Protein AF-A0A8T5VFN6-F1 (afdb_monomer_lite)

pLDDT: mean 82.87, std 18.95, range [33.78, 97.12]

Structure (mmCIF, N/CA/C/O backbone):
data_AF-A0A8T5VFN6-F1
#
_entry.id   AF-A0A8T5VFN6-F1
#
loop_
_atom_site.group_PDB
_atom_site.id
_atom_site.type_symbol
_atom_site.label_atom_id
_atom_site.label_alt_id
_atom_site.label_comp_id
_atom_site.label_asym_id
_atom_site.label_entity_id
_atom_site.label_seq_id
_atom_site.pdbx_PDB_ins_code
_atom_site.Cartn_x
_atom_site.Cartn_y
_atom_site.Cartn_z
_atom_site.occupancy
_atom_site.B_iso_or_equiv
_atom_site.auth_seq_id
_atom_site.auth_comp_id
_atom_site.auth_asym_id
_ato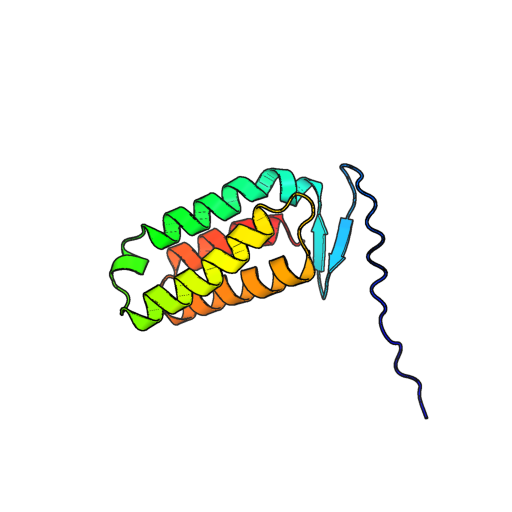m_site.auth_atom_id
_atom_site.pdbx_PDB_model_num
ATOM 1 N N . MET A 1 1 ? 19.011 -38.441 -5.224 1.00 38.22 1 MET A N 1
ATOM 2 C CA . MET A 1 1 ? 18.807 -37.026 -4.846 1.00 38.22 1 MET A CA 1
ATOM 3 C C . MET A 1 1 ? 18.280 -36.288 -6.063 1.00 38.22 1 MET A C 1
ATOM 5 O O . MET A 1 1 ? 19.008 -36.156 -7.039 1.00 38.22 1 MET A O 1
ATOM 9 N N . LYS A 1 2 ? 16.991 -35.930 -6.065 1.00 35.94 2 LYS A N 1
ATOM 10 C CA . LYS A 1 2 ? 16.397 -35.106 -7.124 1.00 35.94 2 LYS A CA 1
ATOM 11 C C . LYS A 1 2 ? 16.874 -33.676 -6.877 1.00 35.94 2 LYS A C 1
ATOM 13 O O . LYS A 1 2 ? 16.654 -33.159 -5.793 1.00 35.94 2 LYS A O 1
ATOM 18 N N . LYS A 1 3 ? 17.613 -33.107 -7.830 1.00 35.41 3 LYS A N 1
ATOM 19 C CA . LYS A 1 3 ? 18.009 -31.699 -7.798 1.00 35.41 3 LYS A CA 1
ATOM 20 C C . LYS A 1 3 ? 16.751 -30.874 -8.043 1.00 35.41 3 LYS A C 1
ATOM 22 O O . LYS A 1 3 ? 16.186 -30.961 -9.132 1.00 35.41 3 LYS A O 1
ATOM 27 N N . ASP A 1 4 ? 16.315 -30.129 -7.039 1.00 37.47 4 ASP A N 1
ATOM 28 C CA . ASP A 1 4 ? 15.321 -29.080 -7.215 1.00 37.47 4 ASP A CA 1
ATOM 29 C C . ASP A 1 4 ? 15.834 -28.098 -8.277 1.00 37.47 4 ASP A C 1
ATOM 31 O O . ASP A 1 4 ? 16.993 -27.666 -8.200 1.00 37.47 4 ASP A O 1
ATOM 35 N N . PRO A 1 5 ? 15.037 -27.759 -9.302 1.00 40.78 5 PRO A N 1
ATOM 36 C CA . PRO A 1 5 ? 15.407 -26.682 -10.192 1.00 40.78 5 PRO A CA 1
ATOM 37 C C . PRO A 1 5 ? 15.357 -25.403 -9.360 1.00 40.78 5 PRO A C 1
ATOM 39 O O . PRO A 1 5 ? 14.287 -24.910 -9.008 1.00 40.78 5 PRO A O 1
ATOM 42 N N . VAL A 1 6 ? 16.534 -24.878 -9.023 1.00 40.56 6 VAL A N 1
ATOM 43 C CA . VAL A 1 6 ? 16.685 -23.487 -8.610 1.00 40.56 6 VAL A CA 1
ATOM 44 C C . VAL A 1 6 ? 16.142 -22.685 -9.780 1.00 40.56 6 VAL A C 1
ATOM 46 O O . VAL A 1 6 ? 16.786 -22.580 -10.825 1.00 40.56 6 VAL A O 1
ATOM 49 N N . VAL A 1 7 ? 14.910 -22.201 -9.639 1.00 38.88 7 VAL A N 1
ATOM 50 C CA . VAL A 1 7 ? 14.321 -21.229 -10.548 1.00 38.88 7 VAL A CA 1
ATOM 51 C C . VAL A 1 7 ? 15.132 -19.957 -10.343 1.00 38.88 7 VAL A C 1
ATOM 53 O O . VAL A 1 7 ? 14.757 -19.063 -9.591 1.00 38.88 7 VAL A O 1
ATOM 56 N N . ASN A 1 8 ? 16.300 -19.902 -10.984 1.00 33.78 8 ASN A N 1
ATOM 57 C CA . ASN A 1 8 ? 16.897 -18.650 -11.386 1.00 33.78 8 ASN A CA 1
ATOM 58 C C . ASN A 1 8 ? 15.855 -18.032 -12.310 1.00 33.78 8 ASN A C 1
ATOM 60 O O . ASN A 1 8 ? 15.814 -18.330 -13.504 1.00 33.78 8 ASN A O 1
ATOM 64 N N . ALA A 1 9 ? 14.969 -17.220 -11.737 1.00 42.56 9 ALA A N 1
ATOM 65 C CA . ALA A 1 9 ? 14.267 -16.202 -12.481 1.00 42.56 9 ALA A CA 1
ATOM 66 C C . ALA A 1 9 ? 15.369 -15.311 -13.052 1.00 42.56 9 ALA A C 1
ATOM 68 O O . ALA A 1 9 ? 15.834 -14.369 -12.415 1.00 42.56 9 ALA A O 1
ATOM 69 N N . VAL A 1 10 ? 15.880 -15.690 -14.223 1.00 39.84 10 VAL A N 1
ATOM 70 C CA . VAL A 1 10 ? 16.675 -14.811 -15.059 1.00 39.84 10 VAL A CA 1
ATOM 71 C C . VAL A 1 10 ? 15.691 -13.722 -15.440 1.00 39.84 10 VAL A C 1
ATOM 73 O O . VAL A 1 10 ? 14.909 -13.871 -16.377 1.00 39.84 10 VAL A O 1
ATOM 76 N N . ILE A 1 11 ? 15.649 -12.665 -14.627 1.00 45.78 11 ILE A N 1
ATOM 77 C CA . ILE A 1 11 ? 14.941 -11.437 -14.948 1.00 45.78 11 ILE A CA 1
ATOM 78 C C . ILE A 1 11 ? 15.725 -10.869 -16.126 1.00 45.78 11 ILE A C 1
ATOM 80 O O . ILE A 1 11 ? 16.684 -10.119 -15.961 1.00 45.78 11 ILE A O 1
ATOM 84 N N . ASN A 1 12 ? 15.380 -11.313 -17.332 1.00 42.09 12 ASN A N 1
ATOM 85 C CA . ASN A 1 12 ? 15.911 -10.775 -18.568 1.00 42.09 12 ASN A CA 1
ATOM 86 C C . ASN A 1 12 ? 15.274 -9.386 -18.720 1.00 42.09 12 ASN A C 1
ATOM 88 O O . ASN A 1 12 ? 14.283 -9.205 -19.424 1.00 42.09 12 ASN A O 1
ATOM 92 N N . GLN A 1 13 ? 15.791 -8.417 -17.957 1.00 43.16 13 GLN A N 1
ATOM 93 C CA . GLN A 1 13 ? 15.385 -7.017 -17.982 1.00 43.16 13 GLN A CA 1
ATOM 94 C C . GLN A 1 13 ? 15.820 -6.420 -19.318 1.00 43.16 13 GLN A C 1
ATOM 96 O O . GLN A 1 13 ? 16.861 -5.776 -19.439 1.00 43.16 13 GLN A O 1
ATOM 101 N N . SER A 1 14 ? 15.029 -6.654 -20.356 1.00 44.06 14 SER A N 1
ATOM 102 C CA . SER A 1 14 ? 15.088 -5.802 -21.528 1.00 44.06 14 SER A CA 1
ATOM 103 C C . SER A 1 14 ? 14.410 -4.491 -21.133 1.00 44.06 14 SER A C 1
ATOM 105 O O . SER A 1 14 ? 13.217 -4.476 -20.869 1.00 44.06 14 SER A O 1
ATOM 107 N N . ASN A 1 15 ? 15.147 -3.381 -21.049 1.00 49.84 15 ASN A N 1
ATOM 108 C CA . ASN A 1 15 ? 14.587 -2.052 -20.739 1.00 49.84 15 ASN A CA 1
ATOM 109 C C . ASN A 1 15 ? 13.849 -1.448 -21.953 1.00 49.84 15 ASN A C 1
ATOM 111 O O . ASN A 1 15 ? 13.983 -0.265 -22.254 1.00 49.84 15 ASN A O 1
ATOM 115 N N . SER A 1 16 ? 13.124 -2.281 -22.700 1.00 49.19 16 SER A N 1
ATOM 116 C CA . SER A 1 16 ? 12.349 -1.870 -23.865 1.00 49.19 16 SER A CA 1
ATOM 117 C C . SER A 1 16 ? 10.935 -1.464 -23.425 1.00 49.19 16 SER A C 1
ATOM 119 O O . SER A 1 16 ? 10.360 -2.160 -22.585 1.00 49.19 16 SER A O 1
ATOM 121 N N . PRO A 1 17 ? 10.326 -0.410 -24.003 1.00 51.91 17 PRO A N 1
ATOM 122 C CA . PRO A 1 17 ? 8.953 0.037 -23.715 1.00 51.91 17 PRO A CA 1
ATOM 123 C C . PRO A 1 17 ? 7.820 -0.995 -23.915 1.00 51.91 17 PRO A C 1
ATOM 125 O O . PRO A 1 17 ? 6.655 -0.641 -23.783 1.00 51.91 17 PRO A O 1
ATOM 128 N N . GLY A 1 18 ? 8.124 -2.258 -24.224 1.00 57.16 18 GLY A N 1
ATOM 129 C CA . GLY A 1 18 ? 7.166 -3.369 -24.281 1.00 57.16 18 GLY A CA 1
ATOM 130 C C . GLY A 1 18 ? 7.618 -4.621 -23.525 1.00 57.16 18 GLY A C 1
ATOM 131 O O . GLY A 1 18 ? 7.058 -5.691 -23.738 1.00 57.16 18 GLY A O 1
ATOM 132 N N . ALA A 1 19 ? 8.657 -4.526 -22.692 1.00 64.88 19 ALA A N 1
ATOM 133 C CA . ALA A 1 19 ? 9.160 -5.678 -21.966 1.00 64.88 19 ALA A CA 1
ATOM 134 C C . ALA A 1 19 ? 8.202 -6.099 -20.849 1.00 64.88 19 ALA A C 1
ATOM 136 O O . ALA A 1 19 ? 7.776 -5.293 -20.015 1.00 64.88 19 ALA A O 1
ATOM 137 N N . VAL A 1 20 ? 7.910 -7.394 -20.842 1.00 69.31 20 VAL A N 1
ATOM 138 C CA . VAL A 1 20 ? 7.188 -8.076 -19.778 1.00 69.31 20 VAL A CA 1
ATOM 139 C C . VAL A 1 20 ? 8.150 -9.003 -19.044 1.00 69.31 20 VAL A C 1
ATOM 141 O O . VAL A 1 20 ? 8.948 -9.700 -19.672 1.00 69.31 20 VAL A O 1
ATOM 144 N N . ALA A 1 21 ? 8.106 -8.989 -17.716 1.00 69.62 21 ALA A N 1
ATOM 145 C CA . ALA A 1 21 ? 8.908 -9.862 -16.866 1.00 69.62 21 ALA A CA 1
ATOM 146 C C . ALA A 1 21 ? 7.993 -10.840 -16.128 1.00 69.62 21 ALA A C 1
ATOM 148 O O . ALA A 1 21 ? 6.967 -10.437 -15.589 1.00 69.62 21 ALA A O 1
ATOM 149 N N . GLN A 1 22 ? 8.356 -12.121 -16.068 1.00 71.38 22 GLN A N 1
ATOM 150 C CA . GLN A 1 22 ? 7.643 -13.079 -15.224 1.00 71.38 22 GLN A CA 1
ATOM 151 C C . GLN A 1 22 ? 8.072 -12.879 -13.764 1.00 71.38 22 GLN A C 1
ATOM 153 O O . GLN A 1 22 ? 9.260 -12.964 -13.450 1.00 71.38 22 GLN A O 1
ATOM 158 N N . VAL A 1 23 ? 7.114 -12.609 -12.874 1.00 69.31 23 VAL A N 1
ATOM 159 C CA . VAL A 1 23 ? 7.355 -12.302 -11.457 1.00 69.31 23 VAL A CA 1
ATOM 160 C C . VAL A 1 23 ? 6.397 -13.122 -10.597 1.00 69.31 23 VAL A C 1
ATOM 162 O O . VAL A 1 23 ? 5.185 -12.894 -10.566 1.00 69.31 23 VAL A O 1
ATOM 165 N N . GLY A 1 24 ? 6.946 -14.120 -9.900 1.00 68.50 24 GLY A N 1
ATOM 166 C CA . GLY A 1 24 ? 6.148 -15.065 -9.120 1.00 68.50 24 GLY A CA 1
ATOM 167 C C . GLY A 1 24 ? 5.128 -15.800 -9.997 1.00 68.50 24 GLY A C 1
ATOM 168 O O . GLY A 1 24 ? 5.504 -16.482 -10.948 1.00 68.50 24 GLY A O 1
ATOM 169 N N . ALA A 1 25 ? 3.842 -15.661 -9.660 1.00 62.22 25 ALA A N 1
ATOM 170 C CA . ALA A 1 25 ? 2.722 -16.271 -10.383 1.00 62.22 25 ALA A CA 1
ATOM 171 C C . ALA A 1 25 ? 2.085 -15.357 -11.453 1.00 62.22 25 ALA A C 1
ATOM 173 O O . ALA A 1 25 ? 1.068 -15.738 -12.024 1.00 62.22 25 ALA A O 1
ATOM 174 N N . GLY A 1 26 ? 2.640 -14.164 -11.702 1.00 69.44 26 GLY A N 1
ATOM 175 C CA . GLY A 1 26 ? 2.099 -13.198 -12.662 1.00 69.44 26 GLY A CA 1
ATOM 176 C C . GLY A 1 26 ? 3.166 -12.578 -13.561 1.00 69.44 26 GLY A C 1
ATOM 177 O O . GLY A 1 26 ? 4.352 -12.911 -13.490 1.00 69.44 26 GLY A O 1
ATOM 178 N N . THR A 1 27 ? 2.730 -11.656 -14.406 1.00 80.44 27 THR A N 1
ATOM 179 C CA . THR A 1 27 ? 3.546 -10.936 -15.379 1.00 80.44 27 THR A CA 1
ATOM 180 C C . THR A 1 27 ? 3.590 -9.459 -15.010 1.00 80.44 27 THR A C 1
ATOM 182 O O . THR A 1 27 ? 2.566 -8.800 -14.853 1.00 80.44 27 THR A O 1
ATOM 185 N N . PHE A 1 28 ? 4.789 -8.912 -14.873 1.00 82.31 28 PHE A N 1
ATOM 186 C CA . PHE A 1 28 ? 5.017 -7.486 -14.705 1.00 82.31 28 PHE A CA 1
ATOM 187 C C . PHE A 1 28 ? 5.171 -6.821 -16.071 1.00 82.31 28 PHE A C 1
ATOM 189 O O . PHE A 1 28 ? 5.991 -7.256 -16.881 1.00 82.31 28 PHE A O 1
ATOM 196 N N . SER A 1 29 ? 4.429 -5.742 -16.309 1.00 81.50 29 SER A N 1
ATOM 197 C CA . SER A 1 29 ? 4.553 -4.930 -17.520 1.00 81.50 29 SER A CA 1
ATOM 198 C C . SER A 1 29 ? 5.264 -3.612 -17.215 1.00 81.50 29 SER A C 1
ATOM 200 O O . SER A 1 29 ? 4.748 -2.780 -16.469 1.00 81.50 29 SER A O 1
ATOM 202 N N . GLN A 1 30 ? 6.436 -3.388 -17.823 1.00 81.00 30 GLN A N 1
ATOM 203 C CA . GLN A 1 30 ? 7.206 -2.155 -17.614 1.00 81.00 30 GLN A CA 1
ATOM 204 C C . GLN A 1 30 ? 6.451 -0.917 -18.119 1.00 81.00 30 GLN A C 1
ATOM 206 O O . GLN A 1 30 ? 6.500 0.142 -17.494 1.00 81.00 30 GLN A O 1
ATOM 211 N N . SER A 1 31 ? 5.739 -1.035 -19.240 1.00 83.19 31 SER A N 1
ATOM 212 C CA . SER A 1 31 ? 4.940 0.062 -19.793 1.00 83.19 31 SER A CA 1
ATOM 213 C C . SER A 1 31 ? 3.726 0.376 -18.926 1.00 83.19 31 SER A C 1
ATOM 215 O O . SER A 1 31 ? 3.459 1.550 -18.668 1.00 83.19 31 SER A O 1
ATOM 217 N N . ALA A 1 32 ? 3.038 -0.652 -18.418 1.00 84.44 32 ALA A N 1
ATOM 218 C CA . ALA A 1 32 ? 1.947 -0.460 -17.470 1.00 84.44 32 ALA A CA 1
ATOM 219 C C . ALA A 1 32 ? 2.463 0.176 -16.177 1.00 84.44 32 ALA A C 1
ATOM 221 O O . ALA A 1 32 ? 1.876 1.137 -15.695 1.00 84.44 32 ALA A O 1
ATOM 222 N N . PHE A 1 33 ? 3.602 -0.285 -15.655 1.00 86.81 33 PHE A N 1
ATOM 223 C CA . PHE A 1 33 ? 4.213 0.312 -14.476 1.00 86.81 33 PHE A CA 1
ATOM 224 C C . PHE A 1 33 ? 4.493 1.806 -14.664 1.00 86.81 33 PHE A C 1
ATOM 226 O O . PHE A 1 33 ? 4.024 2.602 -13.863 1.00 86.81 33 PHE A O 1
ATOM 233 N N . VAL A 1 34 ? 5.166 2.215 -15.744 1.00 85.62 34 VAL A N 1
ATOM 234 C CA . VAL A 1 34 ? 5.471 3.639 -15.990 1.00 85.62 34 VAL A CA 1
ATOM 235 C C . VAL A 1 34 ? 4.199 4.490 -16.087 1.00 85.62 34 VAL A C 1
ATOM 237 O O . VAL A 1 34 ? 4.166 5.607 -15.576 1.00 85.62 34 VAL A O 1
ATOM 240 N N . GLN A 1 35 ? 3.133 3.965 -16.696 1.00 86.19 35 GLN A N 1
ATOM 241 C CA . GLN A 1 35 ? 1.848 4.665 -16.797 1.00 86.19 35 GLN A CA 1
ATOM 242 C C . GLN A 1 35 ? 1.098 4.741 -15.461 1.00 86.19 35 GLN A C 1
ATOM 244 O O . GLN A 1 35 ? 0.372 5.702 -15.214 1.00 86.19 35 GLN A O 1
ATOM 249 N N . GLN A 1 36 ? 1.237 3.719 -14.617 1.00 89.25 36 GLN A N 1
ATOM 250 C CA . GLN A 1 36 ? 0.457 3.557 -13.392 1.00 89.25 36 GLN A CA 1
ATOM 251 C C . GLN A 1 36 ? 1.230 3.962 -12.127 1.00 89.25 36 GLN A C 1
ATOM 253 O O . GLN A 1 36 ? 0.602 4.109 -11.083 1.00 89.25 36 GLN A O 1
ATOM 258 N N . GLN A 1 37 ? 2.553 4.190 -12.179 1.00 88.56 37 GLN A N 1
ATOM 259 C CA . GLN A 1 37 ? 3.362 4.470 -10.979 1.00 88.56 37 GLN A CA 1
ATOM 260 C C . GLN A 1 37 ? 2.834 5.690 -10.220 1.00 88.56 37 GLN A C 1
ATOM 262 O O . GLN A 1 37 ? 2.746 5.675 -8.996 1.00 88.56 37 GLN A O 1
ATOM 267 N N . HIS A 1 38 ? 2.435 6.735 -10.954 1.00 90.75 38 HIS A N 1
ATOM 268 C CA . HIS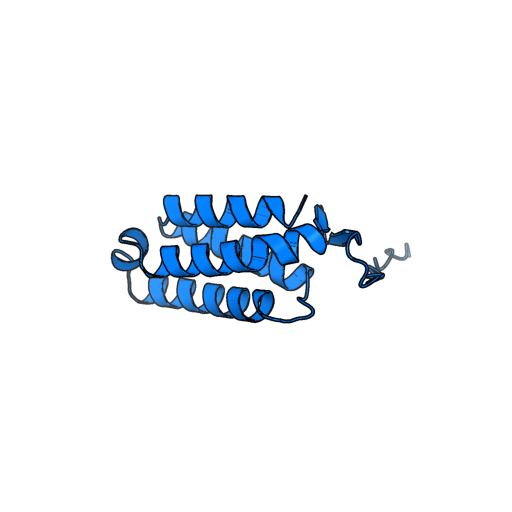 A 1 38 ? 1.908 7.954 -10.354 1.00 90.75 38 HIS A CA 1
ATOM 269 C C . HIS A 1 38 ? 0.557 7.688 -9.690 1.00 90.75 38 HIS A C 1
ATOM 271 O O . HIS A 1 38 ? 0.344 8.119 -8.565 1.00 90.75 38 HIS A O 1
ATOM 277 N N . GLN A 1 39 ? -0.300 6.890 -10.334 1.00 92.50 39 GLN A N 1
ATOM 278 C CA . GLN A 1 39 ? -1.591 6.483 -9.776 1.00 92.50 39 GLN A CA 1
ATOM 279 C C . GLN A 1 39 ? -1.427 5.601 -8.534 1.00 92.50 39 GLN A C 1
ATOM 281 O O . GLN A 1 39 ? -2.235 5.685 -7.616 1.00 92.50 39 GLN A O 1
ATOM 286 N N . LEU A 1 40 ? -0.377 4.773 -8.475 1.00 93.12 40 LEU A N 1
ATOM 287 C CA . LEU A 1 40 ? -0.081 3.958 -7.298 1.00 93.12 40 LEU A CA 1
ATOM 288 C C . LEU A 1 40 ? 0.329 4.842 -6.119 1.00 93.12 40 LEU A C 1
ATOM 290 O O . LEU A 1 40 ? -0.205 4.687 -5.026 1.00 93.12 40 LEU A O 1
ATOM 294 N N . ILE A 1 41 ? 1.249 5.782 -6.350 1.00 94.19 41 ILE A N 1
ATOM 295 C CA . ILE A 1 41 ? 1.698 6.738 -5.331 1.00 94.19 41 ILE A CA 1
ATOM 296 C C . ILE A 1 41 ? 0.521 7.597 -4.853 1.00 94.19 41 ILE A C 1
ATOM 298 O O . ILE A 1 41 ? 0.305 7.716 -3.649 1.00 94.19 41 ILE A O 1
ATOM 302 N N . GLU A 1 42 ? -0.281 8.120 -5.779 1.00 95.38 42 GLU A N 1
ATOM 303 C CA . GLU A 1 42 ? -1.455 8.935 -5.468 1.00 95.38 42 GLU A CA 1
ATOM 304 C C . GLU A 1 42 ? -2.505 8.150 -4.672 1.00 95.38 42 GLU A C 1
ATOM 306 O O . GLU A 1 42 ? -3.022 8.658 -3.681 1.00 95.38 42 GLU A O 1
ATOM 311 N N . ALA A 1 43 ? -2.789 6.896 -5.038 1.00 94.81 43 ALA A N 1
ATOM 312 C CA . ALA A 1 43 ? -3.722 6.050 -4.294 1.00 94.81 43 ALA A CA 1
ATOM 313 C C . ALA A 1 43 ? -3.257 5.810 -2.849 1.00 94.81 43 ALA A C 1
ATOM 315 O O . ALA A 1 43 ? -4.074 5.800 -1.927 1.00 94.81 43 ALA A O 1
ATOM 316 N N . ILE A 1 44 ? -1.948 5.645 -2.636 1.00 95.81 44 ILE A N 1
ATOM 317 C CA . ILE A 1 44 ? -1.366 5.509 -1.296 1.00 95.81 44 ILE A CA 1
ATOM 318 C C . ILE A 1 44 ? -1.485 6.829 -0.523 1.00 95.81 44 ILE A C 1
ATOM 320 O O . ILE A 1 44 ? -1.872 6.820 0.644 1.00 95.81 44 ILE A O 1
ATOM 324 N N . ASP A 1 45 ? -1.217 7.969 -1.158 1.00 96.31 45 ASP A N 1
ATOM 325 C CA . ASP A 1 45 ? -1.357 9.280 -0.516 1.00 96.31 45 ASP A CA 1
ATOM 326 C C . ASP A 1 45 ? -2.815 9.593 -0.157 1.00 96.31 45 ASP A C 1
ATOM 328 O O . ASP A 1 45 ? -3.095 10.078 0.942 1.00 96.31 45 ASP A O 1
ATOM 332 N N . GLN A 1 46 ? -3.766 9.261 -1.029 1.00 95.50 46 GLN A N 1
ATOM 333 C CA . GLN A 1 46 ? -5.194 9.363 -0.730 1.00 95.50 46 GLN A CA 1
ATOM 334 C C . GLN A 1 46 ? -5.590 8.448 0.432 1.00 95.50 46 GLN A C 1
ATOM 336 O O . GLN A 1 46 ? -6.363 8.865 1.293 1.00 95.50 46 GLN A O 1
ATOM 341 N N . ALA A 1 47 ? -5.034 7.235 0.505 1.00 95.44 47 ALA A N 1
ATOM 342 C CA . ALA A 1 47 ? -5.269 6.327 1.621 1.00 95.44 47 ALA A CA 1
ATOM 343 C C . ALA A 1 47 ? -4.778 6.919 2.950 1.00 95.44 47 ALA A C 1
ATOM 345 O O . ALA A 1 47 ? -5.531 6.923 3.920 1.00 95.44 47 ALA A O 1
ATOM 346 N N . ILE A 1 48 ? -3.568 7.483 2.993 1.00 96.12 48 ILE A N 1
ATOM 347 C CA . ILE A 1 48 ? -2.992 8.110 4.199 1.00 96.12 48 ILE A CA 1
ATOM 348 C C . ILE A 1 48 ? -3.803 9.332 4.655 1.00 96.12 48 ILE A C 1
ATOM 350 O O . ILE A 1 48 ? -3.902 9.601 5.851 1.00 96.12 48 ILE A O 1
ATOM 354 N N . ASN A 1 49 ? -4.392 10.071 3.715 1.00 96.25 49 ASN A N 1
ATOM 355 C CA . ASN A 1 49 ? -5.226 11.239 4.005 1.00 96.25 49 ASN A CA 1
ATOM 356 C C . ASN A 1 49 ? -6.719 10.897 4.160 1.00 96.25 49 ASN A C 1
ATOM 358 O O . ASN A 1 49 ? -7.551 11.796 4.292 1.00 96.25 49 ASN A O 1
ATOM 362 N N . SER A 1 50 ? -7.079 9.612 4.120 1.00 95.75 50 SER A N 1
ATOM 363 C CA . SER A 1 50 ? -8.475 9.187 4.164 1.00 95.75 50 SER A CA 1
ATOM 364 C C . SER A 1 50 ? -9.058 9.252 5.583 1.00 95.75 50 SER A C 1
ATOM 366 O O . SER A 1 50 ? -8.343 9.046 6.570 1.00 95.75 50 SER A O 1
ATOM 368 N N . PRO A 1 51 ? -10.385 9.439 5.709 1.00 95.06 51 PRO A N 1
ATOM 369 C CA . PRO A 1 51 ? -11.073 9.267 6.985 1.00 95.06 51 PRO A CA 1
ATOM 370 C C . PRO A 1 51 ? -10.895 7.860 7.572 1.00 95.06 51 PRO A C 1
ATOM 372 O O . PRO A 1 51 ? -10.839 7.720 8.790 1.00 95.06 51 PRO A O 1
ATOM 375 N N . GLU A 1 52 ? -10.773 6.829 6.720 1.00 94.69 52 GLU A N 1
ATOM 376 C CA . GLU A 1 52 ? -10.516 5.450 7.158 1.00 94.69 52 GLU A CA 1
ATOM 377 C C . GLU A 1 52 ? -9.186 5.361 7.916 1.00 94.69 52 GLU A C 1
ATOM 379 O O . GLU A 1 52 ? -9.142 4.789 8.999 1.00 94.69 52 GLU A O 1
ATOM 384 N N . PHE A 1 53 ? -8.126 5.983 7.392 1.00 96.56 53 PHE A N 1
ATOM 385 C CA . PHE A 1 53 ? -6.818 6.030 8.045 1.00 96.56 53 PHE A CA 1
ATOM 386 C C . PHE A 1 53 ? -6.847 6.841 9.344 1.00 96.56 53 PHE A C 1
ATOM 388 O O . PHE A 1 53 ? -6.297 6.420 10.363 1.00 96.56 53 PHE A O 1
ATOM 395 N N . ALA A 1 54 ? -7.520 7.995 9.332 1.00 95.94 54 ALA A N 1
ATOM 396 C CA . ALA A 1 54 ? -7.641 8.851 10.510 1.00 95.94 54 ALA A CA 1
ATOM 397 C C . ALA A 1 54 ? -8.383 8.168 11.675 1.00 95.94 54 ALA A C 1
ATOM 399 O O . ALA A 1 54 ? -8.128 8.497 12.831 1.00 95.94 54 ALA A O 1
ATOM 400 N N . ALA A 1 55 ? -9.270 7.212 11.380 1.00 96.00 55 ALA A N 1
ATOM 401 C CA . ALA A 1 55 ? -10.015 6.441 12.374 1.00 96.00 55 ALA A CA 1
ATOM 402 C C . ALA A 1 55 ? -9.222 5.274 12.999 1.00 96.00 55 ALA A C 1
ATOM 404 O O . ALA A 1 55 ? -9.693 4.669 13.963 1.00 96.00 55 ALA A O 1
ATOM 405 N N . LEU A 1 56 ? -8.044 4.941 12.464 1.00 95.75 56 LEU A N 1
ATOM 406 C CA . LEU A 1 56 ? -7.194 3.867 12.982 1.00 95.75 56 LEU A CA 1
ATOM 407 C C . LEU A 1 56 ? -6.509 4.250 14.296 1.00 95.75 56 LEU A C 1
ATOM 409 O O . LEU A 1 56 ? -6.290 5.427 14.589 1.00 95.75 56 LEU A O 1
ATOM 413 N N . ASN A 1 57 ? -6.096 3.240 15.063 1.00 96.62 57 ASN A N 1
ATOM 414 C CA . ASN A 1 57 ? -5.236 3.477 16.218 1.00 96.62 57 ASN A CA 1
ATOM 415 C C . ASN A 1 57 ? -3.791 3.834 15.782 1.00 96.62 57 ASN A C 1
ATOM 417 O O . ASN A 1 57 ? -3.403 3.541 14.647 1.00 96.62 57 ASN A O 1
ATOM 421 N N . PRO A 1 58 ? -2.974 4.454 16.657 1.00 96.56 58 PRO A N 1
ATOM 422 C CA . PRO A 1 58 ? -1.627 4.904 16.292 1.00 96.56 58 PRO A CA 1
ATOM 423 C C . PRO A 1 58 ? -0.710 3.791 15.766 1.00 96.56 58 PRO A C 1
ATOM 425 O O . PRO A 1 58 ? 0.023 4.011 14.805 1.00 96.56 58 PRO A O 1
ATOM 428 N N . ASP A 1 59 ? -0.789 2.587 16.339 1.00 96.38 59 ASP A N 1
ATOM 429 C CA . ASP A 1 59 ? 0.038 1.450 15.919 1.00 96.38 59 ASP A CA 1
ATOM 430 C C . ASP A 1 59 ? -0.327 0.978 14.501 1.00 96.38 59 ASP A C 1
ATOM 432 O O . ASP A 1 59 ? 0.545 0.688 13.683 1.00 96.38 59 ASP A O 1
ATOM 436 N N . GLN A 1 60 ? -1.621 0.951 14.172 1.00 96.81 60 GLN A N 1
ATOM 437 C CA . GLN A 1 60 ? -2.128 0.634 12.835 1.00 96.81 60 GLN A CA 1
ATOM 438 C C . GLN A 1 60 ? -1.762 1.718 11.820 1.00 96.81 60 GLN A C 1
ATOM 440 O O . GLN A 1 60 ? -1.367 1.395 10.699 1.00 96.81 60 GLN A O 1
ATOM 445 N N . GLN A 1 61 ? -1.861 2.994 12.207 1.00 96.81 61 GLN A N 1
ATOM 446 C CA . GLN A 1 61 ? -1.435 4.113 11.367 1.00 96.81 61 GLN A CA 1
ATOM 447 C C . GLN A 1 61 ? 0.054 4.018 11.039 1.00 96.81 61 GLN A C 1
ATOM 449 O O . GLN A 1 61 ? 0.432 4.166 9.876 1.00 96.81 61 GLN A O 1
ATOM 454 N N . GLN A 1 62 ? 0.891 3.742 12.042 1.00 97.00 62 GLN A N 1
ATOM 455 C CA . GLN A 1 62 ? 2.327 3.585 11.848 1.00 97.00 62 GLN A CA 1
ATOM 456 C C . GLN A 1 62 ? 2.633 2.375 10.962 1.00 97.00 62 GLN A C 1
ATOM 458 O O . GLN A 1 62 ? 3.332 2.523 9.965 1.00 97.00 62 GLN A O 1
ATOM 463 N N . GLY A 1 63 ? 2.038 1.212 11.245 1.00 96.12 63 GLY A N 1
ATOM 464 C CA . GLY A 1 63 ? 2.245 0.007 10.439 1.00 96.12 63 GLY A CA 1
ATOM 465 C C . GLY A 1 63 ? 1.842 0.193 8.973 1.00 96.12 63 GLY A C 1
ATOM 466 O O . GLY A 1 63 ? 2.566 -0.231 8.072 1.00 96.12 63 GLY A O 1
ATOM 467 N N . PHE A 1 64 ? 0.728 0.885 8.710 1.00 97.06 64 PHE A N 1
ATOM 468 C CA . PHE A 1 64 ? 0.319 1.204 7.342 1.00 97.06 64 PHE A CA 1
ATOM 469 C C . PHE A 1 64 ? 1.323 2.152 6.675 1.00 97.06 64 PHE A C 1
ATOM 471 O O . PHE A 1 64 ? 1.701 1.915 5.528 1.00 97.06 64 PHE A O 1
ATOM 478 N N . ARG A 1 65 ? 1.778 3.199 7.383 1.00 97.12 65 ARG A N 1
ATOM 479 C CA . ARG A 1 65 ? 2.772 4.162 6.875 1.00 97.12 65 ARG A CA 1
ATOM 480 C C . ARG A 1 65 ? 4.099 3.494 6.542 1.00 97.12 65 ARG A C 1
ATOM 482 O O . ARG A 1 65 ? 4.604 3.715 5.451 1.00 97.12 65 ARG A O 1
ATOM 489 N N . ASP A 1 66 ? 4.609 2.626 7.409 1.00 97.12 66 ASP A N 1
ATOM 490 C CA . ASP A 1 66 ? 5.883 1.936 7.188 1.00 97.12 66 ASP A CA 1
ATOM 491 C C . ASP A 1 66 ? 5.854 1.110 5.893 1.00 97.12 66 ASP A C 1
ATOM 493 O O . ASP A 1 66 ? 6.774 1.157 5.073 1.00 97.12 66 ASP A O 1
ATOM 497 N N . ILE A 1 67 ? 4.760 0.377 5.668 1.00 96.69 67 ILE A N 1
ATOM 498 C CA . ILE A 1 67 ? 4.566 -0.422 4.454 1.00 96.69 67 ILE A CA 1
ATOM 499 C C . ILE A 1 67 ? 4.391 0.492 3.229 1.00 96.69 67 ILE A C 1
ATOM 501 O O . ILE A 1 67 ? 4.979 0.240 2.172 1.00 96.69 67 ILE A O 1
ATOM 505 N N . ALA A 1 68 ? 3.583 1.546 3.366 1.00 96.25 68 ALA A N 1
ATOM 506 C CA . ALA A 1 68 ? 3.323 2.525 2.318 1.00 96.25 68 ALA A CA 1
ATOM 507 C C . ALA A 1 68 ? 4.607 3.234 1.866 1.00 96.25 68 ALA A C 1
ATOM 509 O O . ALA A 1 68 ? 4.837 3.359 0.665 1.00 96.25 68 ALA A O 1
ATOM 510 N N . ASP A 1 69 ? 5.471 3.632 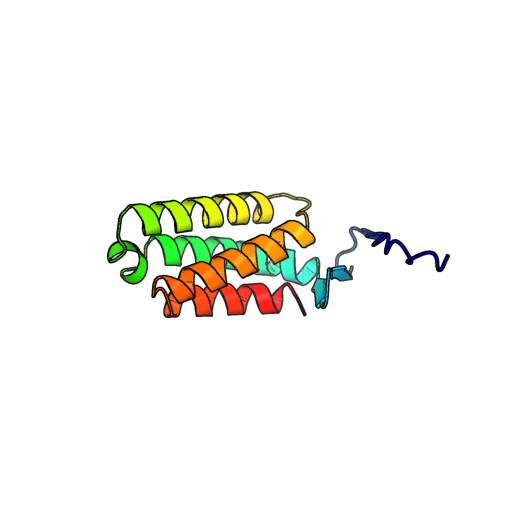2.796 1.00 96.25 69 ASP A N 1
ATOM 511 C CA . ASP A 1 69 ? 6.730 4.316 2.509 1.00 96.25 69 ASP A CA 1
ATOM 512 C C . ASP A 1 69 ? 7.706 3.405 1.763 1.00 96.25 69 ASP A C 1
ATOM 514 O O . ASP A 1 69 ? 8.300 3.822 0.766 1.00 96.25 69 ASP A O 1
ATOM 518 N N . VAL A 1 70 ? 7.815 2.131 2.164 1.00 95.31 70 VAL A N 1
ATOM 519 C CA . VAL A 1 70 ? 8.626 1.142 1.435 1.00 95.31 70 VAL A CA 1
ATOM 520 C C . VAL A 1 70 ? 8.117 0.961 0.006 1.00 95.31 70 VAL A C 1
ATOM 522 O O . VAL A 1 70 ? 8.917 0.924 -0.933 1.00 95.31 70 VAL A O 1
ATOM 525 N N . LEU A 1 71 ? 6.797 0.870 -0.180 1.00 94.31 71 LEU A N 1
ATOM 526 C CA . LEU A 1 71 ? 6.198 0.701 -1.501 1.00 94.31 71 LEU A CA 1
ATOM 527 C C . LEU A 1 71 ? 6.362 1.952 -2.373 1.00 94.31 71 LEU A C 1
ATOM 529 O O . LEU A 1 71 ? 6.710 1.827 -3.545 1.00 94.31 71 LEU A O 1
ATOM 533 N N . LYS A 1 72 ? 6.162 3.150 -1.816 1.00 94.81 72 LYS A N 1
ATOM 534 C CA . LYS A 1 72 ? 6.357 4.426 -2.521 1.00 94.81 72 LYS A CA 1
ATOM 535 C C . LYS A 1 72 ? 7.812 4.637 -2.921 1.00 94.81 72 LYS A C 1
ATOM 537 O O . LYS A 1 72 ? 8.068 5.074 -4.043 1.00 94.81 72 LYS A O 1
ATOM 542 N N . ALA A 1 73 ? 8.759 4.312 -2.041 1.00 93.44 73 ALA A N 1
ATOM 543 C CA . ALA A 1 73 ? 10.185 4.388 -2.343 1.00 93.44 73 ALA A CA 1
ATOM 544 C C . ALA A 1 73 ? 10.549 3.453 -3.506 1.00 93.44 73 ALA A C 1
ATOM 546 O O . ALA A 1 73 ? 11.214 3.869 -4.455 1.00 93.44 73 ALA A O 1
ATOM 547 N N . GLU A 1 74 ? 10.043 2.217 -3.483 1.00 91.94 74 GLU A N 1
ATOM 548 C CA . GLU A 1 74 ? 10.249 1.264 -4.573 1.00 91.94 74 GLU A CA 1
ATOM 549 C C . GLU A 1 74 ? 9.619 1.757 -5.884 1.00 91.94 74 GLU A C 1
ATOM 551 O O . GLU A 1 74 ? 10.281 1.795 -6.918 1.00 91.94 74 GLU A O 1
ATOM 556 N N . ALA A 1 75 ? 8.367 2.221 -5.832 1.00 89.62 75 ALA A N 1
ATOM 557 C CA . ALA A 1 75 ? 7.633 2.723 -6.993 1.00 89.62 75 ALA A CA 1
ATOM 558 C C . ALA A 1 75 ? 8.233 4.006 -7.596 1.00 89.62 75 ALA A C 1
ATOM 560 O O . ALA A 1 75 ? 8.031 4.284 -8.773 1.00 89.62 75 ALA A O 1
ATOM 561 N N . SER A 1 76 ? 8.976 4.785 -6.809 1.00 90.25 76 SER A N 1
ATOM 562 C CA . SER A 1 76 ? 9.650 6.005 -7.277 1.00 90.25 76 SER A CA 1
ATOM 563 C C . SER A 1 76 ? 11.028 5.732 -7.888 1.00 90.25 76 SER A C 1
ATOM 565 O O . SER A 1 76 ? 11.676 6.644 -8.403 1.00 90.25 76 SER A O 1
ATOM 567 N N . THR A 1 77 ? 11.510 4.490 -7.820 1.00 86.62 77 THR A N 1
ATOM 568 C CA . THR A 1 77 ? 12.828 4.123 -8.334 1.00 86.62 77 THR A CA 1
ATOM 569 C C . THR A 1 77 ? 12.771 3.953 -9.852 1.00 86.62 77 THR A C 1
ATOM 571 O O . THR A 1 77 ? 11.871 3.312 -10.383 1.00 86.62 77 THR A O 1
ATOM 574 N N . ALA A 1 78 ? 13.770 4.472 -10.577 1.00 74.88 78 ALA A N 1
ATOM 575 C CA . ALA A 1 78 ? 13.828 4.373 -12.044 1.00 74.88 78 ALA A CA 1
ATOM 576 C C . ALA A 1 78 ? 13.869 2.920 -12.569 1.00 74.88 78 ALA A C 1
ATOM 578 O O . ALA A 1 78 ? 13.522 2.657 -13.719 1.00 74.88 78 ALA A O 1
ATOM 579 N N . LYS A 1 79 ? 14.324 1.986 -11.728 1.00 80.00 79 LYS A N 1
ATOM 580 C CA . LYS A 1 79 ? 14.348 0.540 -11.967 1.00 80.00 79 LYS A CA 1
ATOM 581 C C . LYS A 1 79 ? 13.794 -0.164 -10.726 1.00 80.00 79 LYS A C 1
ATOM 583 O O . LYS A 1 79 ? 14.592 -0.556 -9.876 1.00 80.00 79 LYS A O 1
ATOM 588 N N . PRO A 1 80 ? 12.466 -0.269 -10.580 1.00 83.81 80 PRO A N 1
ATOM 589 C CA . PRO A 1 80 ? 11.885 -0.934 -9.425 1.00 83.81 80 PRO A CA 1
ATOM 590 C C . PRO A 1 80 ? 12.248 -2.424 -9.428 1.00 83.81 80 PRO A C 1
ATOM 592 O O . PRO A 1 80 ? 12.238 -3.096 -10.466 1.00 83.81 80 PRO A O 1
ATOM 595 N N . ASP A 1 81 ? 12.513 -2.968 -8.250 1.00 88.56 81 ASP A N 1
ATOM 596 C CA . ASP A 1 81 ? 12.480 -4.398 -8.005 1.00 88.56 81 ASP A CA 1
ATOM 597 C C . ASP A 1 81 ? 11.021 -4.859 -8.049 1.00 88.56 81 ASP A C 1
ATOM 599 O O . ASP A 1 81 ? 10.229 -4.681 -7.122 1.00 88.56 81 ASP A O 1
ATOM 603 N N . THR A 1 82 ? 10.667 -5.470 -9.175 1.00 87.81 82 THR A N 1
ATOM 604 C CA . THR A 1 82 ? 9.315 -5.965 -9.451 1.00 87.81 82 THR A CA 1
ATOM 605 C C . THR A 1 82 ? 8.803 -6.962 -8.405 1.00 87.81 82 THR A C 1
ATOM 607 O O . THR A 1 82 ? 7.621 -6.929 -8.061 1.00 87.81 82 THR A O 1
ATOM 610 N N . GLY A 1 83 ? 9.674 -7.814 -7.851 1.00 88.44 83 GLY A N 1
ATOM 611 C CA . GLY A 1 83 ? 9.303 -8.792 -6.830 1.00 88.44 83 GLY A CA 1
ATOM 612 C C . GLY A 1 83 ? 9.049 -8.122 -5.485 1.00 88.44 83 GLY A C 1
ATOM 613 O O . GLY A 1 83 ? 8.082 -8.447 -4.789 1.00 88.44 83 GLY A O 1
ATOM 614 N N . LYS A 1 84 ? 9.870 -7.127 -5.143 1.00 90.69 84 LYS A N 1
ATOM 615 C CA . LYS A 1 84 ? 9.672 -6.289 -3.960 1.00 90.69 84 LYS A CA 1
ATOM 616 C C . LYS A 1 84 ? 8.389 -5.465 -4.077 1.00 90.69 84 LYS A C 1
ATOM 618 O O . LYS A 1 84 ? 7.603 -5.450 -3.131 1.00 90.69 84 LYS A O 1
ATOM 623 N N . LEU A 1 85 ? 8.130 -4.864 -5.236 1.00 90.81 85 LEU A N 1
ATOM 624 C CA . LEU A 1 85 ? 6.935 -4.065 -5.496 1.00 90.81 85 LEU A CA 1
ATOM 625 C C . LEU A 1 85 ? 5.657 -4.914 -5.423 1.00 90.81 85 LEU A C 1
ATOM 627 O O . LEU A 1 85 ? 4.691 -4.513 -4.775 1.00 90.81 85 LEU A O 1
ATOM 631 N N . GLN A 1 86 ? 5.671 -6.128 -5.984 1.00 90.62 86 GLN A N 1
ATOM 632 C CA . GLN A 1 86 ? 4.551 -7.067 -5.871 1.00 90.62 86 GLN A CA 1
ATOM 633 C C . GLN A 1 86 ? 4.312 -7.493 -4.419 1.00 90.62 86 GLN A C 1
ATOM 635 O O . GLN A 1 86 ? 3.177 -7.485 -3.939 1.00 90.62 86 GLN A O 1
ATOM 640 N N . ARG A 1 87 ? 5.385 -7.867 -3.708 1.00 92.06 87 ARG A N 1
ATOM 641 C CA . ARG A 1 87 ? 5.311 -8.332 -2.321 1.00 92.06 87 ARG A CA 1
ATOM 642 C C . ARG A 1 87 ? 4.755 -7.247 -1.409 1.00 92.06 87 ARG A C 1
ATOM 644 O O . ARG A 1 87 ? 3.778 -7.503 -0.716 1.00 92.06 87 ARG A O 1
ATOM 651 N N . TRP A 1 88 ? 5.348 -6.056 -1.416 1.00 95.19 88 TRP A N 1
ATOM 652 C CA . TRP A 1 88 ? 4.907 -4.960 -0.553 1.00 95.19 88 TRP A CA 1
ATOM 653 C C . TRP A 1 88 ? 3.560 -4.385 -0.980 1.00 95.19 88 TRP A C 1
ATOM 655 O O . TRP A 1 88 ? 2.766 -4.047 -0.110 1.00 95.19 88 TRP A O 1
ATOM 665 N N . GLY A 1 89 ? 3.247 -4.373 -2.280 1.00 94.19 89 GLY A N 1
ATOM 666 C CA . GLY A 1 89 ? 1.913 -4.038 -2.777 1.00 94.19 89 GLY A CA 1
ATOM 667 C C . GLY A 1 89 ? 0.838 -4.960 -2.206 1.00 94.19 89 GLY A C 1
ATOM 668 O O . GLY A 1 89 ? -0.148 -4.491 -1.641 1.00 94.19 89 GLY A O 1
ATOM 669 N N . LYS A 1 90 ? 1.057 -6.279 -2.269 1.00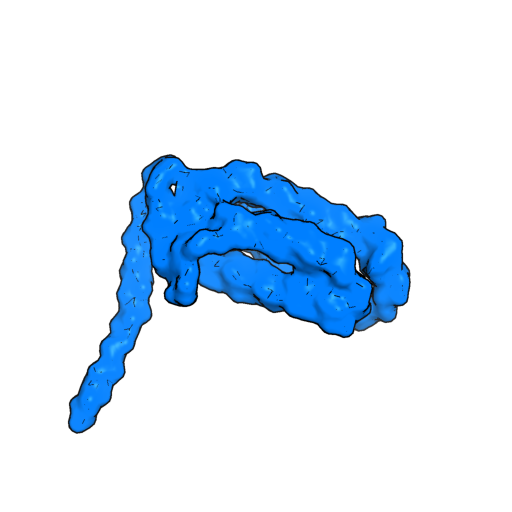 94.50 90 LYS A N 1
ATOM 670 C CA . LYS A 1 90 ? 0.150 -7.261 -1.663 1.00 94.50 90 LYS A CA 1
ATOM 671 C C . LYS A 1 90 ? 0.064 -7.093 -0.146 1.00 94.50 90 LYS A C 1
ATOM 673 O O . LYS A 1 90 ? -1.039 -7.086 0.388 1.00 94.50 90 LYS A O 1
ATOM 678 N N . THR A 1 91 ? 1.202 -6.937 0.534 1.00 96.25 91 THR A N 1
ATOM 679 C CA . THR A 1 91 ? 1.241 -6.717 1.987 1.00 96.25 91 THR A CA 1
ATOM 680 C C . THR A 1 91 ? 0.432 -5.485 2.386 1.00 96.25 91 THR A C 1
ATOM 682 O O . THR A 1 91 ? -0.358 -5.577 3.317 1.00 96.25 91 THR A O 1
ATOM 685 N N . LEU A 1 92 ? 0.571 -4.364 1.667 1.00 96.81 92 LEU A N 1
ATOM 686 C CA . LEU A 1 92 ? -0.176 -3.137 1.944 1.00 96.81 92 LEU A CA 1
ATOM 687 C C . LEU A 1 92 ? -1.678 -3.345 1.772 1.00 96.81 92 LEU A C 1
ATOM 689 O O . LEU A 1 92 ? -2.440 -2.982 2.658 1.00 96.81 92 LEU A O 1
ATOM 693 N N . VAL A 1 93 ? -2.105 -3.959 0.663 1.00 96.75 93 VAL A N 1
ATOM 694 C CA . VAL A 1 93 ? -3.525 -4.237 0.396 1.00 96.75 93 VAL A CA 1
ATOM 695 C C . VAL A 1 93 ? -4.123 -5.139 1.473 1.00 96.75 93 VAL A C 1
ATOM 697 O O . VAL A 1 93 ? -5.201 -4.842 1.982 1.00 96.75 93 VAL A O 1
ATOM 700 N N . THR A 1 94 ? -3.433 -6.224 1.834 1.00 96.62 94 THR A N 1
ATOM 701 C CA . THR A 1 94 ? -3.893 -7.145 2.880 1.00 96.62 94 THR A CA 1
ATOM 702 C C . THR A 1 94 ? -3.960 -6.447 4.235 1.00 96.62 94 THR A C 1
ATOM 704 O O . THR A 1 94 ? -5.010 -6.470 4.864 1.00 96.62 94 THR A O 1
ATOM 707 N N . PHE A 1 95 ? -2.898 -5.746 4.639 1.00 96.56 95 PHE A N 1
ATOM 708 C CA . PHE A 1 95 ? -2.867 -5.019 5.907 1.00 96.56 95 PHE A CA 1
ATOM 709 C C . PHE A 1 95 ? -3.976 -3.961 5.985 1.00 96.56 95 PHE A C 1
ATOM 711 O O . PHE A 1 95 ? -4.699 -3.891 6.972 1.00 96.56 95 PHE A O 1
ATOM 718 N N . ALA A 1 96 ? -4.162 -3.185 4.917 1.00 96.19 96 ALA A N 1
ATOM 719 C CA . ALA A 1 96 ? -5.219 -2.186 4.807 1.00 96.19 96 ALA A CA 1
ATOM 720 C C . ALA A 1 96 ? -6.621 -2.802 4.944 1.00 96.19 96 ALA A C 1
ATOM 722 O O . ALA A 1 96 ? -7.469 -2.256 5.647 1.00 96.19 96 ALA A O 1
ATOM 723 N N . ALA A 1 97 ? -6.867 -3.950 4.308 1.00 95.62 97 ALA A N 1
ATOM 724 C CA . ALA A 1 97 ? -8.135 -4.661 4.435 1.00 95.62 97 ALA A CA 1
ATOM 725 C C . ALA A 1 97 ? -8.364 -5.175 5.868 1.00 95.62 97 ALA A C 1
ATOM 727 O O . ALA A 1 97 ? -9.468 -5.020 6.396 1.00 95.62 97 ALA A O 1
ATOM 728 N N . ASP A 1 98 ? -7.323 -5.722 6.503 1.00 95.94 98 ASP A N 1
ATOM 729 C CA . ASP A 1 98 ? -7.380 -6.296 7.853 1.00 95.94 98 ASP A CA 1
ATOM 730 C C . ASP A 1 98 ? -7.645 -5.236 8.934 1.00 95.94 98 ASP A C 1
ATOM 732 O O . ASP A 1 98 ? -8.377 -5.493 9.889 1.00 95.94 98 ASP A O 1
ATOM 736 N N . ILE A 1 99 ? -7.104 -4.023 8.772 1.00 95.56 99 ILE A N 1
ATOM 737 C CA . ILE A 1 99 ? -7.319 -2.905 9.708 1.00 95.56 99 ILE A CA 1
ATOM 738 C C . ILE A 1 99 ? -8.575 -2.076 9.391 1.00 95.56 99 ILE A C 1
ATOM 740 O O . ILE A 1 99 ? -8.852 -1.098 10.078 1.00 95.56 99 ILE A O 1
ATOM 744 N N . GLY A 1 100 ? -9.356 -2.458 8.375 1.00 93.31 100 GLY A N 1
ATOM 745 C CA . GLY A 1 100 ? -10.650 -1.840 8.069 1.00 93.31 100 GLY A CA 1
ATOM 746 C C . GLY A 1 100 ? -10.630 -0.706 7.038 1.00 93.31 100 GLY A C 1
ATOM 747 O O . GLY A 1 100 ? -11.680 -0.117 6.791 1.00 93.31 100 GLY A O 1
ATOM 748 N N . MET A 1 101 ? -9.500 -0.442 6.378 1.00 96.00 101 MET A N 1
ATOM 749 C CA . MET A 1 101 ? -9.394 0.499 5.253 1.00 96.00 101 MET A CA 1
ATOM 750 C C . MET A 1 101 ? -9.838 -0.162 3.936 1.00 96.00 101 MET A C 1
ATOM 752 O O . MET A 1 101 ? -9.038 -0.467 3.042 1.00 96.00 101 MET A O 1
ATOM 756 N N . LYS A 1 102 ? -11.133 -0.463 3.817 1.00 93.62 102 LYS A N 1
ATOM 757 C CA . LYS A 1 102 ? -11.674 -1.256 2.700 1.00 93.62 102 LYS A CA 1
ATOM 758 C C . LYS A 1 102 ? -11.672 -0.486 1.383 1.00 93.62 102 LYS A C 1
ATOM 760 O O . LYS A 1 102 ? -11.348 -1.071 0.349 1.00 93.62 102 LYS A O 1
ATOM 765 N N . ALA A 1 103 ? -12.012 0.803 1.402 1.00 92.50 103 ALA A N 1
ATOM 766 C CA . ALA A 1 103 ? -12.010 1.599 0.179 1.00 92.50 103 ALA A CA 1
ATOM 767 C C . ALA A 1 103 ? -10.574 1.811 -0.317 1.00 92.50 103 ALA A C 1
ATOM 769 O O . ALA A 1 103 ? -10.278 1.530 -1.480 1.00 92.50 103 ALA A O 1
ATOM 770 N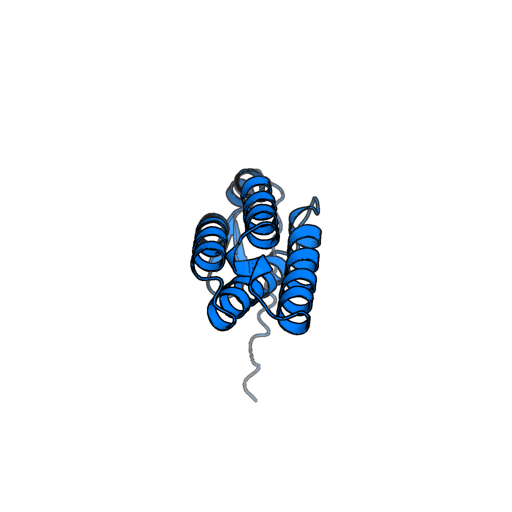 N . ALA A 1 104 ? -9.663 2.201 0.579 1.00 92.00 104 ALA A N 1
ATOM 771 C CA . ALA A 1 104 ? -8.251 2.357 0.241 1.00 92.00 104 ALA A CA 1
ATOM 772 C C . ALA A 1 104 ? -7.607 1.055 -0.271 1.00 92.00 104 ALA A C 1
ATOM 774 O O . ALA A 1 104 ? -6.929 1.069 -1.300 1.00 92.00 104 ALA A O 1
ATOM 775 N N . SER A 1 105 ? -7.844 -0.081 0.399 1.00 94.50 105 SER A N 1
ATOM 776 C CA . SER A 1 105 ? -7.286 -1.377 -0.021 1.00 94.50 105 SER A CA 1
ATOM 777 C C . SER A 1 105 ? -7.771 -1.789 -1.412 1.00 94.50 105 SER A C 1
ATOM 779 O O . SER A 1 105 ? -6.961 -2.215 -2.237 1.00 94.50 105 SER A O 1
ATOM 781 N N . SER A 1 106 ? -9.059 -1.590 -1.715 1.00 95.38 106 SER A N 1
ATOM 782 C CA . SER A 1 106 ? -9.623 -1.840 -3.044 1.00 95.38 106 SER A CA 1
ATOM 783 C C . SER A 1 106 ? -8.987 -0.950 -4.115 1.00 95.38 106 SER A C 1
ATOM 785 O O . SER A 1 106 ? -8.572 -1.454 -5.159 1.00 95.38 106 SER A O 1
ATOM 787 N N . THR A 1 107 ? -8.873 0.359 -3.873 1.00 94.25 107 THR A N 1
ATOM 788 C CA . THR A 1 107 ? -8.282 1.300 -4.839 1.00 94.25 107 THR A CA 1
ATOM 789 C C . THR A 1 107 ? -6.826 0.948 -5.145 1.00 94.25 107 THR A C 1
ATOM 791 O O . THR A 1 107 ? -6.446 0.848 -6.312 1.00 94.25 107 THR A O 1
ATOM 794 N N . ILE A 1 108 ? -6.017 0.671 -4.118 1.00 93.81 108 ILE A N 1
ATOM 795 C CA . ILE A 1 108 ? -4.610 0.281 -4.290 1.00 93.81 108 ILE A CA 1
ATOM 796 C C . ILE A 1 108 ? -4.506 -1.051 -5.055 1.00 93.81 108 ILE A C 1
ATOM 798 O O . ILE A 1 108 ? -3.703 -1.172 -5.984 1.00 93.81 108 ILE A O 1
ATOM 802 N N . ALA A 1 109 ? -5.349 -2.038 -4.734 1.00 94.38 109 ALA A N 1
ATOM 803 C CA . ALA A 1 109 ? -5.376 -3.324 -5.432 1.00 94.38 109 ALA A CA 1
ATOM 804 C C . ALA A 1 109 ? -5.725 -3.185 -6.925 1.00 94.38 109 ALA A C 1
ATOM 806 O O . ALA A 1 109 ? -5.131 -3.857 -7.772 1.00 94.38 109 ALA A O 1
ATOM 807 N N . GLN A 1 110 ? -6.655 -2.292 -7.271 1.00 93.62 110 GLN A N 1
ATOM 808 C CA . GLN A 1 110 ? -7.028 -2.020 -8.663 1.00 93.62 110 GLN A CA 1
ATOM 809 C C . GLN A 1 110 ? -5.882 -1.403 -9.469 1.00 93.62 110 GLN A C 1
ATOM 811 O O . GLN A 1 110 ? -5.740 -1.696 -10.654 1.00 93.62 110 GLN A O 1
ATOM 816 N N . VAL A 1 111 ? -5.046 -0.565 -8.854 1.00 92.31 111 VAL A N 1
ATOM 817 C CA . VAL A 1 111 ? -3.855 -0.041 -9.536 1.00 92.31 111 VAL A CA 1
ATOM 818 C C . VAL A 1 111 ? -2.805 -1.143 -9.699 1.00 92.31 111 VAL A C 1
ATOM 820 O O . VAL A 1 111 ? -2.268 -1.328 -10.789 1.00 92.31 111 VAL A O 1
ATOM 823 N N . LEU A 1 112 ? -2.553 -1.933 -8.651 1.00 90.12 112 LEU A N 1
ATOM 824 C CA . LEU A 1 112 ? -1.574 -3.026 -8.691 1.00 90.12 112 LEU A CA 1
ATOM 825 C C . LEU A 1 112 ? -1.921 -4.103 -9.728 1.00 90.12 112 LEU A C 1
ATOM 827 O O . LEU A 1 112 ? -1.031 -4.579 -10.423 1.00 90.12 112 LEU A O 1
ATOM 831 N N . THR A 1 113 ? -3.195 -4.456 -9.892 1.00 90.44 113 THR A N 1
ATOM 832 C CA . THR A 1 113 ? -3.641 -5.433 -10.909 1.00 90.44 113 THR A CA 1
ATOM 833 C C . THR A 1 113 ? -3.446 -4.957 -12.349 1.00 90.44 113 THR A C 1
ATOM 835 O O . THR A 1 113 ? -3.332 -5.774 -13.254 1.00 90.44 113 THR A O 1
ATOM 838 N N . LYS A 1 114 ? -3.348 -3.645 -12.593 1.00 88.31 114 LYS A N 1
ATOM 839 C CA . LYS A 1 114 ? -2.963 -3.122 -13.915 1.00 88.31 114 LYS A CA 1
ATOM 840 C C . LYS A 1 114 ? -1.460 -3.250 -14.173 1.00 88.31 114 LYS A C 1
ATOM 842 O O . LYS A 1 114 ? -1.047 -3.317 -15.324 1.00 88.31 114 LYS A O 1
ATOM 847 N N . ILE A 1 115 ? -0.650 -3.258 -13.112 1.00 85.75 115 ILE A N 1
ATOM 848 C CA . ILE A 1 115 ? 0.814 -3.399 -13.173 1.00 85.75 115 ILE A CA 1
ATOM 849 C C . ILE A 1 115 ? 1.211 -4.878 -13.301 1.00 85.75 115 ILE A C 1
ATOM 851 O O . ILE A 1 115 ? 2.115 -5.213 -14.071 1.00 85.75 115 ILE A O 1
ATOM 855 N N . PHE A 1 116 ? 0.529 -5.750 -12.552 1.00 85.00 116 PHE A N 1
ATOM 856 C CA . PHE A 1 116 ? 0.749 -7.194 -12.507 1.00 85.00 116 PHE A CA 1
ATOM 857 C C . PHE A 1 116 ? -0.445 -7.924 -13.127 1.00 85.00 116 PHE A C 1
ATOM 859 O O . PHE A 1 116 ? -1.511 -7.973 -12.515 1.00 85.00 116 PHE A O 1
ATOM 866 N N . THR A 1 117 ? -0.246 -8.484 -14.322 1.00 72.75 117 THR A N 1
ATOM 867 C CA . THR A 1 117 ? -1.261 -9.210 -15.111 1.00 72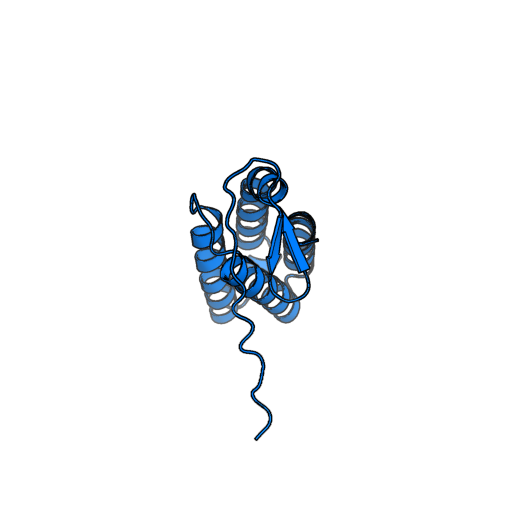.75 117 THR A CA 1
ATOM 868 C C . THR A 1 117 ? -1.016 -10.709 -15.148 1.00 72.75 117 THR A C 1
ATOM 870 O O . THR A 1 117 ? 0.161 -11.130 -15.083 1.00 72.75 117 THR A O 1
#

Secondary structure (DSSP, 8-state):
---------------STT-EEEETTEEEEHHHHHHHHHHHHHHHHHHHTSHHHHTS-HHHHHHHHHHHHHHHHHHTSSS--HHHHHHHHHHHHHHHHHTT-HHHHHHHHHHHHHHB-

Sequence (117 aa):
MKKDPVVNAVINQSNSPGAVAQVGAGTFSQSAFVQQQHQLIEAIDQAINSPEFAALNPDQQQGFRDIADVLKAEASTAKPDTGKLQRWGKTLVTFAADIGMKAASSTIAQVLTKIFT

Foldseek 3Di:
DDDDPPPPQPQVPPVDCADWGDADPWIFGPVLLVVLLVVLLVLLVCLLVDPLLVPFDPVLNVVLVVLSVQLNVQSPDPDHPPNSNLVSLVVNLVSCVVRPVPVSSVSNVVSVVSRID

Radius of gyration: 15.72 Å; chains: 1; bounding box: 31×48×41 Å

Organism: NCBI:txid2819348